Protein AF-G3IBL9-F1 (afdb_monomer)

pLDDT: mean 92.17, std 13.59, range [44.66, 98.62]

InterPro domains:
  IPR002051 Haem oxygenase [PR00088] (9-34)
  IPR002051 Haem oxygenase [PR00088] (44-69)
  IPR002051 Haem oxygenase [PTHR10720] (6-81)
  IPR016053 Haem oxygenase-like [PF01126] (11-81)
  IPR016084 Haem oxygenase-like, multi-helical [G3DSA:1.20.910.10] (4-81)
  IPR016084 Haem oxygenase-like, multi-helical [SSF48613] (11-79)

Sequence (81 aa):
MECPPQPNSMPKDLKEATKDVHIQAENAEFMRNFQNCQVTREGFKLVMASLCHIYKALEEEVEPNKQNPVYSLLYFPEELH

Organism: Cricetulus griseus (NCBI:txid10029)

Structure (mmCIF, N/CA/C/O backbone):
data_AF-G3IBL9-F1
#
_entry.id   AF-G3IBL9-F1
#
loop_
_atom_site.group_PDB
_atom_site.id
_atom_site.type_symbol
_atom_site.label_atom_id
_atom_site.label_alt_id
_atom_site.label_comp_id
_atom_site.label_asym_id
_atom_site.label_entity_id
_atom_site.label_seq_id
_atom_site.pdbx_PDB_ins_code
_atom_site.Cartn_x
_atom_site.Cartn_y
_atom_site.Cartn_z
_atom_site.occupancy
_atom_site.B_iso_or_equiv
_atom_site.auth_seq_id
_atom_site.auth_comp_id
_atom_site.auth_asym_id
_atom_site.auth_atom_id
_atom_site.pdbx_PDB_model_num
ATOM 1 N N . MET A 1 1 ? 21.197 28.138 -8.254 1.00 45.50 1 MET A N 1
ATOM 2 C CA . MET A 1 1 ? 22.218 27.099 -8.488 1.00 45.50 1 MET A CA 1
ATOM 3 C C . MET A 1 1 ? 21.492 25.778 -8.330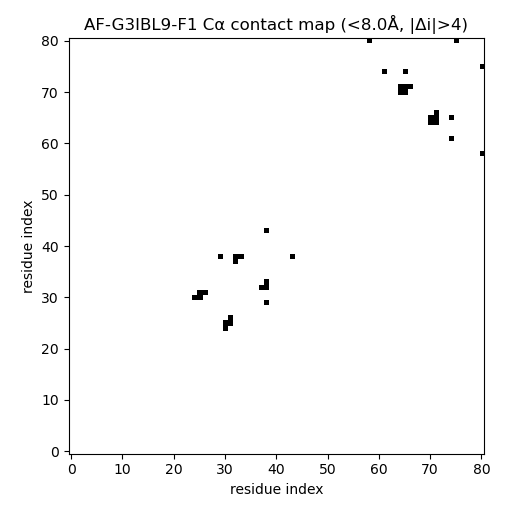 1.00 45.50 1 MET A C 1
ATOM 5 O O . MET A 1 1 ? 21.291 25.344 -7.206 1.00 45.50 1 MET A O 1
ATOM 9 N N . GLU A 1 2 ? 20.932 25.246 -9.417 1.00 45.56 2 GLU A N 1
ATOM 10 C CA . GLU A 1 2 ? 20.265 23.940 -9.378 1.00 45.56 2 GLU A CA 1
ATOM 11 C C . GLU A 1 2 ? 21.341 22.857 -9.290 1.00 45.56 2 GLU A C 1
ATOM 13 O O . GLU A 1 2 ? 22.308 22.866 -10.055 1.00 45.56 2 GLU A O 1
ATOM 18 N N . CYS A 1 3 ? 21.219 21.971 -8.303 1.00 44.66 3 CYS A N 1
ATOM 19 C CA . CYS A 1 3 ? 22.090 20.810 -8.191 1.00 44.66 3 CYS A CA 1
ATOM 20 C C . CYS A 1 3 ? 21.857 19.883 -9.396 1.00 44.66 3 CYS A C 1
ATOM 22 O O . CYS A 1 3 ? 20.703 19.669 -9.769 1.00 44.66 3 CYS A O 1
ATOM 24 N N . PRO A 1 4 ? 22.915 19.306 -9.995 1.00 54.72 4 PRO A N 1
ATOM 25 C CA . PRO A 1 4 ? 22.755 18.361 -11.093 1.00 54.72 4 PRO A CA 1
ATOM 26 C C . PRO A 1 4 ? 21.943 17.139 -10.629 1.00 54.72 4 PRO A C 1
ATOM 28 O O . PRO A 1 4 ? 22.126 16.700 -9.484 1.00 54.72 4 PRO A O 1
ATOM 31 N N . PRO A 1 5 ? 21.068 16.576 -11.488 1.00 52.25 5 PRO A N 1
ATOM 32 C CA . PRO A 1 5 ? 20.244 15.429 -11.133 1.00 52.25 5 PRO A CA 1
ATOM 33 C C . PRO A 1 5 ? 21.142 14.256 -10.734 1.00 52.25 5 PRO A C 1
ATOM 35 O O . PRO A 1 5 ? 21.989 13.795 -11.501 1.00 52.25 5 PRO A O 1
ATOM 38 N N . GLN A 1 6 ? 20.989 13.812 -9.488 1.00 58.25 6 GLN A N 1
ATOM 39 C CA . GLN A 1 6 ? 21.692 12.653 -8.957 1.00 58.25 6 GLN A CA 1
ATOM 40 C C . GLN A 1 6 ? 20.993 11.392 -9.487 1.00 58.25 6 GLN A C 1
ATOM 42 O O . GLN A 1 6 ? 19.780 11.282 -9.321 1.00 58.25 6 GLN A O 1
ATOM 47 N N . PRO A 1 7 ? 21.712 10.409 -10.054 1.00 58.97 7 PRO A N 1
ATOM 48 C CA . PRO A 1 7 ? 21.110 9.255 -10.735 1.00 58.97 7 PRO A CA 1
ATOM 49 C C . PRO A 1 7 ? 20.225 8.348 -9.850 1.00 58.97 7 PRO A C 1
ATOM 51 O O . PRO A 1 7 ? 19.526 7.498 -10.382 1.00 58.97 7 PRO A O 1
ATOM 54 N N . ASN A 1 8 ? 20.191 8.564 -8.525 1.00 59.22 8 ASN A N 1
ATOM 55 C CA . ASN A 1 8 ? 19.391 7.814 -7.545 1.00 59.22 8 ASN A CA 1
ATOM 56 C C . ASN A 1 8 ? 18.488 8.718 -6.670 1.00 59.22 8 ASN A C 1
ATOM 58 O O . ASN A 1 8 ? 18.244 8.405 -5.500 1.00 59.22 8 ASN A O 1
ATOM 62 N N . SER A 1 9 ? 18.022 9.867 -7.173 1.00 80.19 9 SER A N 1
ATOM 63 C CA . SER A 1 9 ? 17.146 10.765 -6.396 1.00 80.19 9 SER A CA 1
ATOM 64 C C . SER A 1 9 ? 15.696 10.282 -6.297 1.00 80.19 9 SER A C 1
ATOM 66 O O . SER A 1 9 ? 15.026 10.627 -5.329 1.00 80.19 9 SER A O 1
ATOM 68 N N . MET A 1 10 ? 15.243 9.413 -7.209 1.00 88.38 10 MET A N 1
ATOM 69 C CA . MET A 1 10 ? 13.841 8.982 -7.340 1.00 88.38 10 MET A CA 1
ATOM 70 C C . MET A 1 10 ? 13.140 8.616 -6.012 1.00 88.38 10 MET A C 1
ATOM 72 O O . MET A 1 10 ? 12.064 9.157 -5.757 1.00 88.38 10 MET A O 1
ATOM 76 N N . PRO A 1 11 ? 13.706 7.783 -5.109 1.00 92.88 11 PRO A N 1
ATOM 77 C CA . PRO A 1 11 ? 13.049 7.491 -3.830 1.00 92.88 11 PRO A CA 1
ATOM 78 C C . PRO A 1 11 ? 12.908 8.715 -2.915 1.00 92.88 11 PRO A C 1
ATOM 80 O O . PRO A 1 11 ? 11.918 8.845 -2.194 1.00 92.88 11 PRO A O 1
ATOM 83 N N . LYS A 1 12 ? 13.898 9.618 -2.925 1.00 94.06 12 LYS A N 1
ATOM 84 C CA . LYS A 1 12 ? 13.857 10.865 -2.146 1.00 94.06 12 LYS A CA 1
ATOM 85 C C . LYS A 1 12 ? 12.826 11.826 -2.729 1.00 94.06 12 LYS A C 1
ATOM 87 O O . LYS A 1 12 ? 12.065 12.411 -1.965 1.00 94.06 12 LYS A O 1
ATOM 92 N N . ASP A 1 13 ? 12.782 11.931 -4.053 1.00 95.94 13 ASP A N 1
ATOM 93 C CA . ASP A 1 13 ? 11.863 12.811 -4.770 1.00 95.94 13 ASP A CA 1
ATOM 94 C C . ASP A 1 13 ? 10.413 12.366 -4.559 1.00 95.94 13 ASP A C 1
ATOM 96 O O . ASP A 1 13 ? 9.566 13.192 -4.233 1.00 95.94 13 ASP A O 1
ATOM 100 N N . LEU A 1 14 ? 10.136 11.057 -4.640 1.00 96.50 14 LEU A N 1
ATOM 101 C CA . LEU A 1 14 ? 8.805 10.516 -4.362 1.00 96.50 14 LEU A CA 1
ATOM 102 C C . LEU A 1 14 ? 8.388 1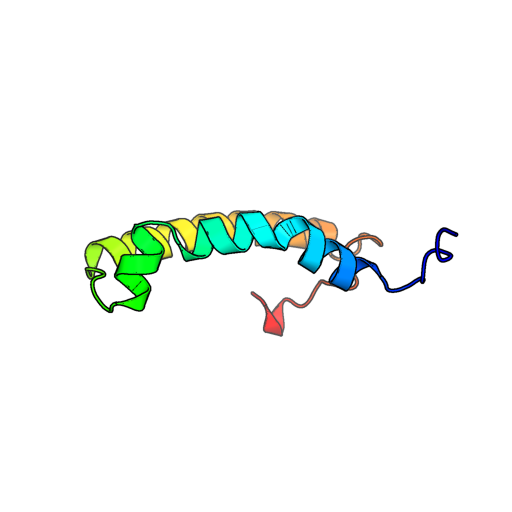0.788 -2.914 1.00 96.50 14 LEU A C 1
ATOM 104 O O . LEU A 1 14 ? 7.288 11.280 -2.680 1.00 96.50 14 LEU A O 1
ATOM 108 N N . LYS A 1 15 ? 9.283 10.533 -1.949 1.00 96.44 15 LYS A N 1
ATOM 109 C CA . LYS A 1 15 ? 9.022 10.794 -0.528 1.00 96.44 15 LYS A CA 1
ATOM 110 C C . LYS A 1 15 ? 8.657 12.256 -0.268 1.00 96.44 15 LYS A C 1
ATOM 112 O O . LYS A 1 15 ? 7.719 12.511 0.483 1.00 96.44 15 LYS A O 1
ATOM 117 N N . GLU A 1 16 ? 9.404 13.195 -0.844 1.00 97.31 16 GLU A N 1
ATOM 118 C CA . GLU A 1 16 ? 9.134 14.622 -0.654 1.00 97.31 16 GLU A CA 1
ATOM 119 C C . GLU A 1 16 ? 7.847 15.040 -1.372 1.00 97.31 16 GLU A C 1
ATOM 121 O O . GLU A 1 16 ? 6.991 15.685 -0.771 1.00 97.31 16 GLU A O 1
ATOM 126 N N . ALA A 1 17 ? 7.654 14.598 -2.618 1.00 97.81 17 ALA A N 1
ATOM 127 C CA . ALA A 1 17 ? 6.483 14.946 -3.418 1.00 97.81 17 ALA A CA 1
ATOM 128 C C . ALA A 1 17 ? 5.163 14.431 -2.818 1.00 97.81 17 ALA A C 1
ATOM 130 O O . ALA A 1 17 ? 4.125 15.071 -2.981 1.00 97.81 17 ALA A O 1
ATOM 131 N N . THR A 1 18 ? 5.179 13.296 -2.109 1.00 97.56 18 THR A N 1
ATOM 132 C CA . THR A 1 18 ? 3.974 12.723 -1.486 1.00 97.56 18 THR A CA 1
ATOM 133 C C . THR A 1 18 ? 3.817 13.073 -0.008 1.00 97.56 18 THR A C 1
ATOM 135 O O . THR A 1 18 ? 2.869 12.605 0.622 1.00 97.56 18 THR A O 1
ATOM 138 N N . LYS A 1 19 ? 4.724 13.862 0.578 1.00 98.31 19 LYS A N 1
ATOM 139 C CA . LYS A 1 19 ? 4.766 14.124 2.025 1.00 98.31 19 LYS A CA 1
ATOM 140 C C . LYS A 1 19 ? 3.460 14.709 2.566 1.00 98.31 19 LYS A C 1
ATOM 142 O O . LYS A 1 19 ? 2.906 14.180 3.526 1.00 98.31 19 LYS A O 1
ATOM 147 N N . ASP A 1 20 ? 2.944 15.759 1.936 1.00 98.38 20 ASP A N 1
ATOM 148 C CA . ASP A 1 20 ? 1.756 16.462 2.434 1.00 98.38 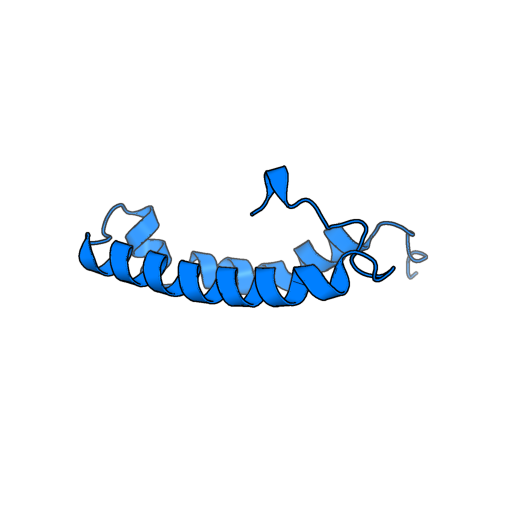20 ASP A CA 1
ATOM 149 C C . ASP A 1 20 ? 0.483 15.620 2.286 1.00 98.38 20 ASP A C 1
ATOM 151 O O . ASP A 1 20 ? -0.346 15.576 3.196 1.00 98.38 20 ASP A O 1
ATOM 155 N N . VAL A 1 21 ? 0.337 14.899 1.168 1.00 98.38 21 VAL A N 1
ATOM 156 C CA . VAL A 1 21 ? -0.807 13.994 0.970 1.00 98.38 21 VAL A CA 1
ATOM 157 C C . VAL A 1 21 ? -0.720 12.768 1.879 1.00 98.38 21 VAL A C 1
ATOM 159 O O . VAL A 1 21 ? -1.747 12.294 2.355 1.00 98.38 21 VAL A O 1
ATOM 162 N N . HIS A 1 22 ? 0.488 12.294 2.198 1.00 98.31 22 HIS A N 1
ATOM 163 C CA . HIS A 1 22 ? 0.688 11.245 3.194 1.00 98.31 22 HIS A CA 1
ATOM 164 C C . HIS A 1 22 ? 0.230 11.705 4.583 1.00 98.31 22 HIS A C 1
ATOM 166 O O . HIS A 1 22 ? -0.535 10.984 5.221 1.00 98.31 22 HIS A O 1
ATOM 172 N N . ILE A 1 23 ? 0.592 12.929 4.999 1.00 98.56 23 ILE A N 1
ATOM 173 C CA . ILE A 1 23 ? 0.116 13.530 6.259 1.00 98.56 23 ILE A CA 1
ATOM 174 C C . ILE A 1 23 ? -1.416 13.628 6.276 1.00 98.56 23 ILE A C 1
ATOM 176 O O . ILE A 1 23 ? -2.059 13.358 7.290 1.00 98.56 23 ILE A O 1
ATOM 180 N N . GLN A 1 24 ? -2.043 13.994 5.160 1.00 98.62 24 GLN A N 1
ATOM 181 C CA . GLN A 1 24 ? -3.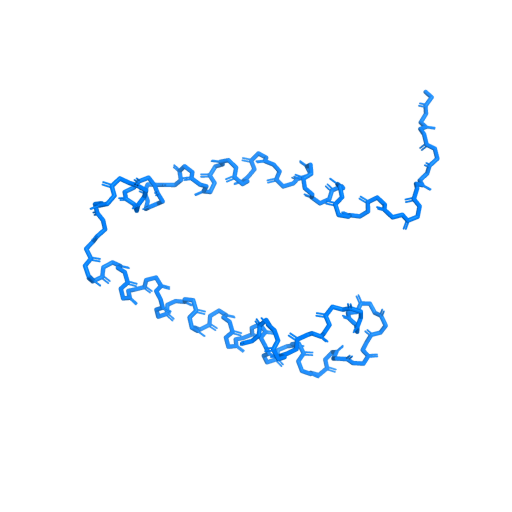507 14.028 5.083 1.00 98.62 24 GLN A CA 1
ATOM 182 C C . GLN A 1 24 ? -4.121 12.625 5.180 1.00 98.62 24 GLN A C 1
ATOM 184 O O . GLN A 1 24 ? -5.114 12.445 5.884 1.00 98.62 24 GLN A O 1
ATOM 189 N N . ALA A 1 25 ? -3.527 11.633 4.514 1.00 98.38 25 ALA A N 1
ATOM 190 C CA . ALA A 1 25 ? -4.008 10.255 4.508 1.00 98.38 25 ALA A CA 1
ATOM 191 C C . ALA A 1 25 ? -3.900 9.590 5.890 1.00 98.38 25 ALA A C 1
ATOM 193 O O . ALA A 1 25 ? -4.870 8.978 6.343 1.00 98.38 25 ALA A O 1
ATOM 194 N N . GLU A 1 26 ? -2.776 9.750 6.598 1.00 97.94 26 GLU A N 1
ATOM 195 C CA . GLU A 1 26 ? -2.614 9.229 7.968 1.00 97.94 26 GLU A CA 1
ATOM 196 C C . GLU A 1 26 ? -3.558 9.919 8.968 1.00 97.94 26 GLU A C 1
ATOM 198 O O . GLU A 1 26 ? -3.955 9.319 9.964 1.00 97.94 26 GLU A O 1
ATOM 203 N N . ASN A 1 27 ? -3.976 11.155 8.670 1.00 98.06 27 ASN A N 1
ATOM 204 C CA . ASN A 1 27 ? -4.953 11.912 9.445 1.00 98.06 27 ASN A CA 1
ATOM 205 C C . ASN A 1 27 ? -6.387 11.781 8.906 1.00 98.06 27 ASN A C 1
ATOM 207 O O . ASN A 1 27 ? -7.267 12.527 9.336 1.00 98.06 27 ASN A O 1
ATOM 211 N N . ALA A 1 28 ? -6.688 10.859 7.991 1.00 98.12 28 ALA A N 1
ATOM 212 C CA . ALA A 1 28 ? -8.077 10.582 7.635 1.00 98.12 28 ALA A CA 1
ATOM 213 C C . ALA A 1 28 ? -8.849 10.077 8.868 1.00 98.12 28 ALA A C 1
ATOM 215 O O . ALA A 1 28 ? -8.277 9.442 9.754 1.00 98.12 28 ALA A O 1
ATOM 216 N N . GLU A 1 29 ? -10.160 10.329 8.940 1.00 98.00 29 GLU A N 1
ATOM 217 C CA . GLU A 1 29 ? -10.977 9.941 10.103 1.00 98.00 29 GLU A CA 1
ATOM 218 C C . GLU A 1 29 ? -10.836 8.454 10.446 1.00 98.00 29 GLU A C 1
ATOM 220 O O . GLU A 1 29 ? -10.589 8.106 11.599 1.00 98.00 29 GLU A O 1
ATOM 225 N N . PHE A 1 30 ? -10.894 7.588 9.431 1.00 97.69 30 PHE A N 1
ATOM 226 C CA . PHE A 1 30 ? -10.684 6.157 9.612 1.00 97.69 30 PHE A CA 1
ATOM 227 C C . PHE A 1 30 ? -9.309 5.843 10.219 1.00 97.69 30 PHE A C 1
ATOM 229 O O . PHE A 1 30 ? -9.234 5.050 11.153 1.00 97.69 30 PHE A O 1
ATOM 236 N N . MET A 1 31 ? -8.235 6.477 9.732 1.00 98.12 31 MET A N 1
ATOM 237 C CA . MET A 1 31 ? -6.873 6.228 10.21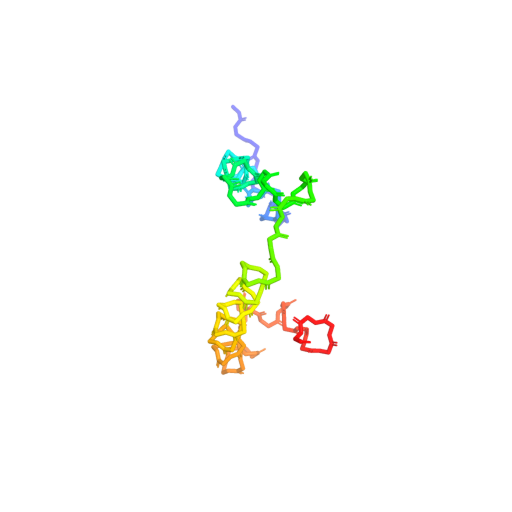7 1.00 98.12 31 MET A CA 1
ATOM 238 C C . MET A 1 31 ? -6.668 6.731 11.645 1.00 98.12 31 MET A C 1
ATOM 240 O O . MET A 1 31 ? -6.089 6.011 12.456 1.00 98.12 31 MET A O 1
ATOM 244 N N . ARG A 1 32 ? -7.231 7.891 12.004 1.00 98.25 32 ARG A N 1
ATOM 245 C CA . ARG A 1 32 ? -7.234 8.366 13.398 1.00 98.25 32 ARG A CA 1
ATOM 246 C C . ARG A 1 32 ? -7.968 7.398 14.323 1.00 98.25 32 ARG A C 1
ATOM 248 O O . ARG A 1 32 ? -7.459 7.056 15.388 1.00 98.25 32 ARG A O 1
ATOM 255 N N . ASN A 1 33 ? -9.142 6.918 13.913 1.00 98.00 33 ASN A N 1
ATOM 256 C CA . ASN A 1 33 ? -9.897 5.935 14.692 1.00 98.00 33 ASN A CA 1
ATOM 257 C C . ASN A 1 33 ? -9.125 4.612 14.804 1.00 98.00 33 ASN A C 1
ATOM 259 O O . ASN A 1 33 ? -9.109 3.994 15.866 1.00 98.00 33 ASN A O 1
ATOM 263 N N . PHE A 1 34 ? -8.440 4.196 13.738 1.00 97.81 34 PHE A N 1
ATOM 264 C CA . PHE A 1 34 ? -7.593 3.007 13.737 1.00 97.81 34 PHE A CA 1
ATOM 265 C C . PHE A 1 34 ? -6.419 3.137 14.723 1.00 97.81 34 PHE A C 1
ATOM 267 O O . PHE A 1 34 ? -6.248 2.269 15.576 1.00 97.81 34 PHE A O 1
ATOM 274 N N . GLN A 1 35 ? -5.663 4.240 14.668 1.00 98.06 35 GLN A N 1
ATOM 275 C CA . GLN A 1 35 ? -4.529 4.528 15.562 1.00 98.06 35 GLN A CA 1
ATOM 276 C C . GLN A 1 35 ? -4.940 4.615 17.039 1.00 98.06 35 GLN A C 1
ATOM 278 O O . GLN A 1 35 ? -4.177 4.219 17.916 1.00 98.06 35 GLN A O 1
ATOM 283 N N . ASN A 1 36 ? -6.162 5.078 17.315 1.00 97.88 36 ASN A N 1
ATOM 284 C CA . ASN A 1 36 ? -6.723 5.159 18.665 1.00 97.88 36 ASN A CA 1
ATOM 285 C C . ASN A 1 36 ? -7.408 3.858 19.133 1.00 97.88 36 ASN A C 1
ATOM 287 O O . ASN A 1 36 ? -8.089 3.869 20.158 1.00 97.88 36 ASN A O 1
ATOM 291 N N . CYS A 1 37 ? -7.261 2.743 18.406 1.00 97.31 37 CYS A N 1
ATOM 292 C CA . CYS A 1 37 ? -7.903 1.454 18.708 1.00 97.31 37 CYS A CA 1
ATOM 293 C C . CYS A 1 37 ? -9.446 1.508 18.743 1.00 97.31 37 CYS A C 1
ATOM 295 O O . CYS A 1 37 ? -10.091 0.744 19.461 1.00 97.31 37 CYS A O 1
ATOM 297 N N . GLN A 1 38 ? -10.050 2.399 17.956 1.00 98.31 38 GLN A N 1
ATOM 298 C CA . GLN A 1 38 ? -11.498 2.628 17.874 1.00 98.31 38 GLN A CA 1
ATOM 299 C C . GLN A 1 38 ? -12.131 2.025 16.607 1.00 98.31 38 GLN A C 1
ATOM 301 O O . GLN A 1 38 ? -13.264 2.355 16.256 1.00 98.31 38 GLN A O 1
ATOM 306 N N . VAL A 1 39 ? -11.426 1.137 15.899 1.00 97.69 39 VAL A N 1
ATOM 307 C CA . VAL A 1 39 ? -11.976 0.450 14.723 1.00 97.69 39 VAL A CA 1
ATOM 308 C C . VAL A 1 39 ? -12.816 -0.758 15.139 1.00 97.69 39 VAL A C 1
ATOM 310 O O . VAL A 1 39 ? -12.412 -1.576 15.965 1.00 97.69 39 VAL A O 1
ATOM 313 N N . THR A 1 40 ? -14.002 -0.900 14.551 1.00 97.88 40 THR A N 1
ATOM 314 C CA . THR A 1 40 ? -14.844 -2.080 14.771 1.00 97.88 40 THR A CA 1
ATOM 315 C C . THR A 1 40 ? -14.367 -3.252 13.918 1.00 97.88 40 THR A C 1
ATOM 317 O O . THR A 1 40 ? -13.722 -3.079 12.882 1.00 97.88 40 THR A O 1
ATOM 320 N N . ARG A 1 41 ? -14.754 -4.476 14.298 1.00 97.94 41 ARG A N 1
ATOM 321 C CA . ARG A 1 41 ? -14.500 -5.670 13.477 1.00 97.94 41 ARG A CA 1
ATOM 322 C C . ARG A 1 41 ? -15.080 -5.537 12.065 1.00 97.94 41 ARG A C 1
ATOM 324 O O . ARG A 1 41 ? -14.465 -6.002 11.113 1.00 97.94 41 ARG A O 1
ATOM 331 N N . GLU A 1 42 ? -16.256 -4.930 11.924 1.00 98.00 42 GLU A N 1
ATOM 332 C CA . GLU A 1 42 ? -16.897 -4.718 10.621 1.00 98.00 42 GLU A CA 1
ATOM 333 C C . GLU A 1 42 ? -16.123 -3.718 9.762 1.00 98.00 42 GLU A C 1
ATOM 335 O O . GLU A 1 42 ? -15.829 -4.022 8.607 1.00 98.00 42 GLU A O 1
ATOM 340 N N . GLY A 1 43 ? -15.713 -2.582 10.339 1.00 97.56 43 GLY A N 1
ATOM 341 C CA . GLY A 1 4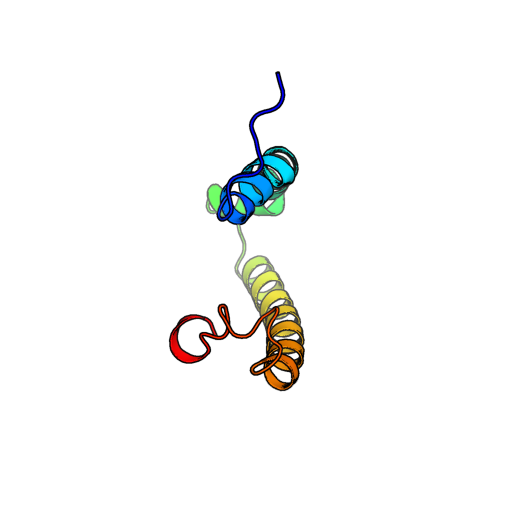3 ? -14.873 -1.602 9.648 1.00 97.56 43 GLY A CA 1
ATOM 342 C C . GLY A 1 43 ? -13.531 -2.197 9.221 1.00 97.56 43 GLY A C 1
ATOM 343 O O . GLY A 1 43 ? -13.087 -1.983 8.094 1.00 97.56 43 GLY A O 1
ATOM 344 N N . PHE A 1 44 ? -12.927 -3.026 10.077 1.00 98.00 44 PHE A N 1
ATOM 345 C CA . PHE A 1 44 ? -11.698 -3.736 9.737 1.00 98.00 44 PHE A CA 1
ATOM 346 C C . PHE A 1 44 ? -11.904 -4.749 8.599 1.00 98.00 44 PHE A C 1
ATOM 348 O O . PHE A 1 44 ? -11.129 -4.787 7.648 1.00 98.00 44 PHE A O 1
ATOM 355 N N . LYS A 1 45 ? -12.984 -5.541 8.634 1.00 98.38 45 LYS A N 1
ATOM 356 C CA . LYS A 1 45 ? -13.321 -6.452 7.527 1.00 98.38 45 LYS A CA 1
ATOM 357 C C . LYS A 1 45 ? -13.508 -5.702 6.210 1.00 98.38 45 LYS A C 1
ATOM 359 O O . LYS A 1 45 ? -13.077 -6.209 5.179 1.00 98.38 45 LYS A O 1
ATOM 364 N N . LEU A 1 46 ? -14.137 -4.528 6.243 1.00 98.44 46 LEU A N 1
ATOM 365 C CA . LEU A 1 46 ? -14.371 -3.726 5.048 1.00 98.44 46 LEU A CA 1
ATOM 366 C C . LEU A 1 46 ? -13.056 -3.238 4.433 1.00 98.44 46 LEU A C 1
ATOM 368 O O . LEU A 1 46 ? -12.857 -3.431 3.238 1.00 98.44 46 LEU A O 1
ATOM 372 N N . VAL A 1 47 ? -12.137 -2.673 5.229 1.00 98.12 47 VAL A N 1
ATOM 373 C CA . VAL A 1 47 ? -10.841 -2.225 4.688 1.00 98.12 47 VAL A CA 1
ATOM 374 C C . VAL A 1 47 ? -10.027 -3.400 4.146 1.00 98.12 47 VAL A C 1
ATOM 376 O O . VAL A 1 47 ? -9.492 -3.298 3.048 1.00 98.12 47 VAL A O 1
ATOM 379 N N . MET A 1 48 ? -10.008 -4.545 4.835 1.00 98.44 48 MET A N 1
ATOM 380 C CA . MET A 1 48 ? -9.276 -5.725 4.363 1.00 98.44 48 MET A CA 1
ATOM 381 C C . MET A 1 48 ? -9.871 -6.310 3.076 1.00 98.44 48 MET A C 1
ATOM 383 O O . MET A 1 48 ? -9.122 -6.698 2.184 1.00 98.44 48 MET A O 1
ATOM 387 N N . ALA A 1 49 ? -11.201 -6.345 2.947 1.00 98.44 49 ALA A N 1
ATOM 388 C CA . ALA A 1 49 ? -11.858 -6.778 1.715 1.00 98.44 49 ALA A CA 1
ATOM 389 C C . ALA A 1 49 ? -11.540 -5.830 0.548 1.00 98.44 49 ALA A C 1
ATOM 391 O O . ALA A 1 49 ? -11.206 -6.287 -0.544 1.00 98.44 49 ALA A O 1
ATOM 392 N N . SER A 1 50 ? -11.574 -4.517 0.790 1.00 98.56 50 SER A N 1
ATOM 393 C CA . SER A 1 50 ? -11.178 -3.518 -0.205 1.00 98.56 50 SER A CA 1
ATOM 394 C C . SER A 1 50 ? -9.715 -3.679 -0.620 1.00 98.56 50 SER A C 1
ATOM 396 O O . SER A 1 50 ? -9.425 -3.687 -1.814 1.00 98.56 50 SER A O 1
ATOM 398 N N . LEU A 1 51 ? -8.799 -3.871 0.337 1.00 98.44 51 LEU A N 1
ATOM 399 C CA . LEU A 1 51 ? -7.383 -4.110 0.049 1.00 98.44 51 LEU A CA 1
ATOM 400 C C . LEU A 1 51 ? -7.180 -5.394 -0.756 1.00 98.44 51 LEU A C 1
ATOM 402 O O . LEU A 1 51 ? -6.438 -5.363 -1.725 1.00 98.44 51 LEU A O 1
ATOM 406 N N . CYS A 1 52 ? -7.886 -6.484 -0.446 1.00 98.19 52 CYS A N 1
ATOM 407 C CA . CYS A 1 52 ? -7.812 -7.719 -1.232 1.00 98.19 52 CYS A CA 1
ATOM 408 C C . CYS A 1 52 ? -8.143 -7.482 -2.717 1.00 98.19 52 CYS A C 1
ATOM 410 O O . CYS A 1 52 ? -7.436 -7.979 -3.590 1.00 98.19 52 CYS A O 1
ATOM 412 N N . HIS A 1 53 ? -9.165 -6.676 -3.021 1.00 98.44 53 HIS A N 1
ATOM 413 C CA . HIS A 1 53 ? -9.485 -6.318 -4.406 1.00 98.44 53 HIS A CA 1
ATOM 414 C C . HIS A 1 53 ? -8.433 -5.408 -5.054 1.00 98.44 53 HIS A C 1
ATOM 416 O O . HIS A 1 53 ? -8.115 -5.599 -6.226 1.00 98.44 53 HIS A O 1
ATOM 422 N N . ILE A 1 54 ? -7.895 -4.440 -4.305 1.00 98.50 54 ILE A N 1
ATOM 423 C CA . ILE A 1 54 ? -6.852 -3.525 -4.794 1.00 98.50 54 ILE A CA 1
ATOM 424 C C . ILE A 1 54 ? -5.567 -4.296 -5.118 1.00 98.50 54 ILE A C 1
ATOM 426 O O . ILE A 1 54 ? -5.030 -4.140 -6.210 1.00 98.50 54 ILE A O 1
ATOM 430 N N . TYR A 1 55 ? -5.103 -5.144 -4.198 1.00 98.06 55 TYR A N 1
ATOM 431 C CA . TYR A 1 55 ? -3.883 -5.935 -4.364 1.00 98.06 55 TYR A CA 1
ATOM 432 C C . TYR A 1 55 ? -4.026 -6.965 -5.473 1.00 98.06 55 TYR A C 1
ATOM 434 O O . TYR A 1 55 ? -3.143 -7.063 -6.314 1.00 98.06 55 TYR A O 1
ATOM 442 N N . LYS A 1 56 ? -5.190 -7.618 -5.580 1.00 97.88 56 LYS A N 1
ATOM 443 C CA . LYS A 1 56 ? -5.476 -8.504 -6.708 1.00 97.88 56 LYS A CA 1
ATOM 444 C C . LYS A 1 56 ? -5.279 -7.798 -8.054 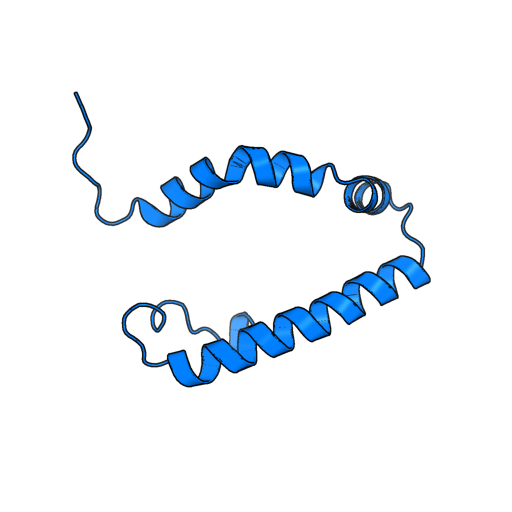1.00 97.88 56 LYS A C 1
ATOM 446 O O . LYS A 1 56 ? -4.585 -8.325 -8.912 1.00 97.88 56 LYS A O 1
ATOM 451 N N . ALA A 1 57 ? -5.860 -6.611 -8.232 1.00 98.25 57 ALA A N 1
ATOM 452 C CA . ALA A 1 57 ? -5.706 -5.859 -9.477 1.00 98.25 57 ALA A CA 1
ATOM 453 C C . ALA A 1 57 ? -4.257 -5.385 -9.696 1.00 98.25 57 ALA A C 1
ATOM 455 O O . ALA A 1 57 ? -3.761 -5.414 -10.818 1.00 98.25 57 ALA A O 1
ATOM 456 N N . LEU A 1 58 ? -3.571 -4.959 -8.631 1.00 97.94 58 LEU A N 1
ATOM 457 C CA . LEU A 1 58 ? -2.174 -4.536 -8.700 1.00 97.94 58 LEU A CA 1
ATOM 458 C C . LEU A 1 58 ? -1.257 -5.687 -9.142 1.00 97.94 58 LEU A C 1
ATOM 460 O O . LEU A 1 58 ? -0.483 -5.521 -10.079 1.00 97.94 58 LEU A O 1
ATOM 464 N N . GLU A 1 59 ? -1.360 -6.847 -8.500 1.00 96.44 59 GLU A N 1
ATOM 465 C CA . GLU A 1 59 ? -0.543 -8.033 -8.787 1.00 96.44 59 GLU A CA 1
ATOM 466 C C . GLU A 1 59 ? -0.844 -8.617 -10.176 1.00 96.44 59 GLU A C 1
ATOM 468 O O . GLU A 1 59 ? 0.075 -9.027 -10.889 1.00 96.44 59 GLU A O 1
ATOM 473 N N . GLU A 1 60 ? -2.113 -8.586 -10.605 1.00 96.75 60 GLU A N 1
ATOM 474 C CA . GLU A 1 60 ? -2.525 -8.973 -11.962 1.00 96.75 60 GLU A CA 1
ATOM 475 C C . GLU A 1 60 ? -1.861 -8.103 -13.046 1.00 96.75 60 GLU A C 1
ATOM 477 O O . GLU A 1 60 ? -1.502 -8.628 -14.099 1.00 96.75 60 GLU A O 1
ATOM 482 N N . GLU A 1 61 ? -1.635 -6.808 -12.791 1.00 97.25 61 GLU A N 1
ATOM 483 C CA . GLU A 1 61 ? -0.922 -5.902 -13.711 1.00 97.25 61 GLU A CA 1
ATOM 484 C C . GLU A 1 61 ? 0.607 -6.018 -13.611 1.00 97.25 61 GLU A C 1
ATOM 486 O O . GLU A 1 61 ? 1.331 -5.789 -14.588 1.00 97.25 61 GLU A O 1
ATOM 491 N N . VAL A 1 62 ? 1.122 -6.405 -12.446 1.00 95.56 62 VAL A N 1
ATOM 492 C CA . VAL A 1 62 ? 2.554 -6.632 -12.225 1.00 95.56 62 VAL A CA 1
ATOM 493 C C . VAL A 1 62 ? 3.057 -7.841 -13.019 1.00 95.56 62 VAL A C 1
ATOM 495 O O . VAL A 1 62 ? 4.104 -7.756 -13.667 1.00 95.56 62 VAL A O 1
ATOM 498 N N . GLU A 1 63 ? 2.306 -8.943 -13.041 1.00 94.38 63 GLU A N 1
ATOM 499 C CA . GLU A 1 63 ? 2.707 -10.183 -13.720 1.00 94.38 63 GLU A CA 1
ATOM 500 C C . GLU A 1 63 ? 3.081 -10.040 -15.209 1.00 94.38 63 GLU A C 1
ATOM 502 O O . GLU A 1 63 ? 4.160 -10.505 -15.596 1.00 94.38 63 GLU A O 1
ATOM 507 N N . PRO A 1 64 ? 2.275 -9.400 -16.078 1.00 96.50 64 PRO A N 1
ATOM 508 C CA . PRO A 1 64 ? 2.662 -9.181 -17.471 1.00 96.50 64 PRO A CA 1
ATOM 509 C C . PRO A 1 64 ? 3.836 -8.197 -17.612 1.00 96.50 64 PRO A C 1
ATOM 511 O O . PRO A 1 64 ? 4.561 -8.250 -18.607 1.00 96.50 64 PRO A O 1
ATOM 514 N N . ASN A 1 65 ? 4.068 -7.331 -16.619 1.00 96.31 65 ASN A N 1
ATOM 515 C CA . ASN A 1 65 ? 5.130 -6.323 -16.626 1.00 96.31 65 ASN A CA 1
ATOM 516 C C . ASN A 1 65 ? 6.434 -6.775 -15.948 1.00 96.31 65 ASN A C 1
ATOM 518 O O . ASN A 1 65 ? 7.401 -6.014 -15.936 1.00 96.31 65 ASN A O 1
ATOM 522 N N . LYS A 1 66 ? 6.527 -8.011 -15.445 1.00 94.69 66 LYS A N 1
ATOM 523 C CA . LYS A 1 66 ? 7.703 -8.489 -14.690 1.00 94.69 66 LYS A CA 1
ATOM 524 C C . LYS A 1 66 ? 9.042 -8.424 -15.434 1.00 94.69 66 LYS A C 1
ATOM 526 O O . LYS A 1 66 ? 10.095 -8.352 -14.812 1.00 94.69 66 LYS A O 1
ATOM 531 N N . GLN A 1 67 ? 9.019 -8.427 -16.768 1.00 95.75 67 GLN A N 1
ATOM 532 C CA . GLN A 1 67 ? 10.213 -8.282 -17.620 1.00 95.75 67 GLN A CA 1
ATOM 533 C C . GLN A 1 67 ? 10.357 -6.878 -18.226 1.00 95.75 67 GLN A C 1
ATOM 535 O O . GLN A 1 67 ? 11.333 -6.610 -18.927 1.00 95.75 67 GLN A O 1
ATOM 540 N N . ASN A 1 68 ? 9.408 -5.972 -17.971 1.00 96.38 68 ASN A N 1
ATOM 541 C CA . ASN A 1 68 ? 9.454 -4.606 -18.475 1.00 96.38 68 ASN A CA 1
ATOM 542 C C . ASN A 1 68 ? 10.625 -3.858 -17.806 1.00 96.38 68 ASN A C 1
ATOM 544 O O . ASN A 1 68 ? 10.639 -3.770 -16.577 1.00 96.38 68 ASN A O 1
ATOM 548 N N . PRO A 1 69 ? 11.586 -3.290 -18.562 1.00 95.25 69 PRO A N 1
ATOM 549 C CA . PRO A 1 69 ? 12.774 -2.646 -17.996 1.00 95.25 69 PRO A CA 1
ATOM 550 C C . PRO A 1 69 ? 12.497 -1.539 -16.971 1.00 95.25 69 PRO A C 1
ATOM 552 O O . PRO A 1 69 ? 13.364 -1.248 -16.152 1.00 95.25 69 PRO A O 1
ATOM 555 N N . VAL A 1 70 ? 11.313 -0.916 -17.003 1.00 94.50 70 VAL A N 1
ATOM 556 C CA . VAL A 1 70 ? 10.939 0.139 -16.042 1.00 94.50 70 VAL A CA 1
ATOM 557 C C . VAL A 1 70 ? 10.437 -0.403 -14.699 1.00 94.50 70 VAL A C 1
ATOM 559 O O . VAL A 1 70 ? 10.409 0.347 -13.728 1.00 94.50 70 VAL A O 1
ATOM 562 N N . TYR A 1 71 ? 10.037 -1.678 -14.636 1.00 94.69 71 TYR A N 1
ATOM 563 C CA . TYR A 1 71 ? 9.446 -2.300 -13.445 1.00 94.69 71 TYR A CA 1
ATOM 564 C C . TYR A 1 71 ? 10.233 -3.513 -12.938 1.00 94.69 71 TYR A C 1
ATOM 566 O O . TYR A 1 71 ? 10.205 -3.789 -11.747 1.00 94.69 71 TYR A O 1
ATOM 574 N N . SER A 1 72 ? 10.971 -4.220 -13.795 1.00 94.94 72 SER A N 1
ATOM 575 C CA . SER A 1 72 ? 11.617 -5.500 -13.462 1.00 94.94 72 SER A CA 1
ATOM 576 C C . SER A 1 72 ? 12.529 -5.453 -12.230 1.00 94.94 72 SER A C 1
ATOM 578 O O . SER A 1 72 ? 12.649 -6.446 -11.523 1.00 94.94 72 SER A O 1
ATOM 580 N N . LEU A 1 73 ? 13.124 -4.294 -11.925 1.00 93.19 73 LEU A N 1
ATOM 581 C CA . LEU A 1 73 ? 13.932 -4.068 -10.719 1.00 93.19 73 LEU A CA 1
ATOM 582 C C . LEU A 1 73 ? 13.123 -4.051 -9.406 1.00 93.19 73 LEU A C 1
ATOM 584 O O . LEU A 1 73 ? 13.721 -4.027 -8.334 1.00 93.19 73 LEU A O 1
ATOM 588 N N . LEU A 1 74 ? 11.792 -4.015 -9.488 1.00 93.88 74 LEU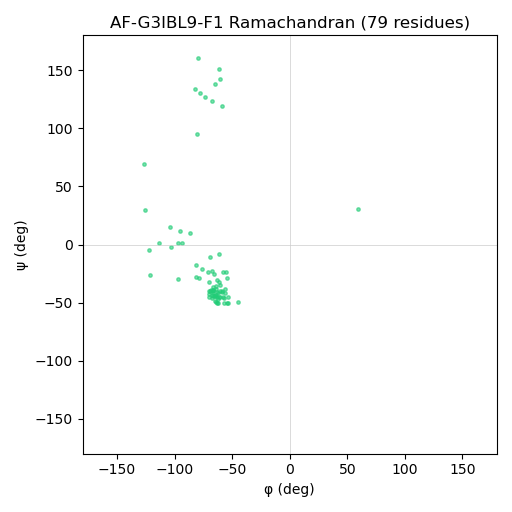 A N 1
ATOM 589 C CA . LEU A 1 74 ? 10.840 -3.969 -8.374 1.00 93.88 74 LEU A CA 1
ATOM 590 C C . LEU A 1 74 ? 9.986 -5.246 -8.267 1.00 93.88 74 LEU A C 1
ATOM 592 O O . LEU A 1 74 ? 9.120 -5.318 -7.400 1.00 93.88 74 LEU A O 1
ATOM 596 N N . TYR A 1 75 ? 10.206 -6.242 -9.133 1.00 96.19 75 TYR A N 1
ATOM 597 C CA . TYR A 1 75 ? 9.445 -7.491 -9.121 1.00 96.19 75 TYR A CA 1
ATOM 598 C C . TYR A 1 75 ? 9.980 -8.452 -8.045 1.00 96.19 75 TYR A C 1
ATOM 600 O O . TYR A 1 75 ? 10.931 -9.196 -8.285 1.00 96.19 75 TYR A O 1
ATOM 608 N N . PHE A 1 76 ? 9.353 -8.421 -6.865 1.00 96.12 76 PHE A N 1
ATOM 609 C CA . PHE A 1 76 ? 9.692 -9.227 -5.681 1.00 96.12 76 PHE A CA 1
ATOM 610 C C . PHE A 1 76 ? 8.460 -9.997 -5.164 1.00 96.12 76 PHE A C 1
ATOM 612 O O . PHE A 1 76 ? 7.904 -9.647 -4.120 1.00 96.12 76 PHE A O 1
ATOM 619 N N . PRO A 1 77 ? 7.966 -11.001 -5.911 1.00 94.12 77 PRO A N 1
ATOM 620 C CA . PRO A 1 77 ? 6.699 -11.659 -5.595 1.00 94.12 77 PRO A CA 1
ATOM 621 C C . PRO A 1 77 ? 6.751 -12.544 -4.342 1.00 94.12 77 PRO A C 1
ATOM 623 O O . PRO A 1 77 ? 5.714 -12.796 -3.748 1.00 94.12 77 PRO A O 1
ATOM 626 N N . GLU A 1 78 ? 7.921 -13.038 -3.926 1.00 95.06 78 GLU A N 1
ATOM 627 C CA . GLU A 1 78 ? 8.03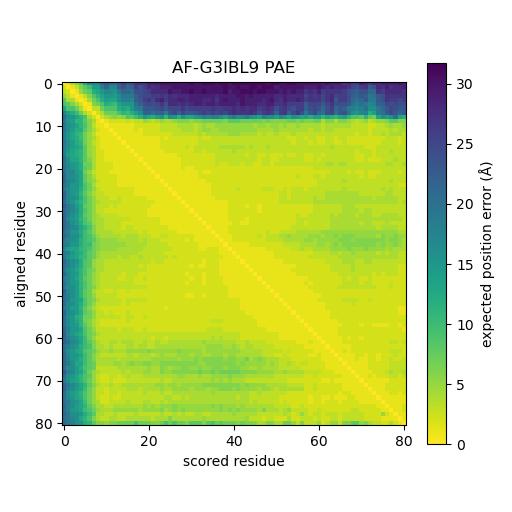1 -13.875 -2.719 1.00 95.06 78 GLU A CA 1
ATOM 628 C C . GLU A 1 78 ? 8.000 -13.035 -1.434 1.00 95.06 78 GLU A C 1
ATOM 630 O O . GLU A 1 78 ? 7.570 -13.513 -0.383 1.00 95.06 78 GLU A O 1
ATOM 635 N N . GLU A 1 79 ? 8.458 -11.785 -1.513 1.00 96.19 79 GLU A N 1
ATOM 636 C CA . GLU A 1 79 ? 8.559 -10.877 -0.376 1.00 96.19 79 GLU A CA 1
ATOM 637 C C . GLU A 1 79 ? 7.370 -9.918 -0.244 1.00 96.19 79 GLU A C 1
ATOM 639 O O . GLU A 1 79 ? 7.089 -9.469 0.870 1.00 96.19 79 GLU A O 1
ATOM 644 N N . LEU A 1 80 ? 6.722 -9.552 -1.359 1.00 93.56 80 LEU A N 1
ATOM 645 C CA . LEU A 1 80 ? 5.752 -8.449 -1.409 1.00 93.56 80 LEU A CA 1
ATOM 646 C C . LEU A 1 80 ? 4.341 -8.823 -1.898 1.00 93.56 80 LEU A C 1
ATOM 648 O O . LEU A 1 80 ? 3.485 -7.935 -1.864 1.00 93.56 80 LEU A O 1
ATOM 652 N N . HIS A 1 81 ? 4.089 -10.064 -2.338 1.00 86.19 81 HIS A N 1
ATOM 653 C CA . HIS A 1 81 ? 2.735 -10.557 -2.659 1.00 86.19 81 HIS A CA 1
ATOM 654 C C . HIS A 1 81 ? 2.145 -11.379 -1.497 1.00 86.19 81 HIS A C 1
ATOM 656 O O . HIS A 1 81 ? 2.924 -11.992 -0.731 1.00 86.19 81 HIS A O 1
#

Foldseek 3Di:
DDDPDDPPCVVVCVCVVCVVVVVVVCPDPLNVCVVVVNDDPVNVVVVVVVVVVVVVVVVVVCVVCCVPPVCVVPPDVVVPD

Solvent-accessible surface area (backbone atoms only — not comparable to full-atom values): 4972 Å² total; per-residue (Å²): 136,84,77,78,88,58,98,78,42,63,71,58,51,50,52,60,76,42,43,68,61,48,56,51,55,60,61,31,71,69,42,46,32,46,77,69,72,63,60,47,74,66,60,49,50,50,54,52,53,53,47,53,55,51,49,51,55,50,54,62,58,44,62,84,36,45,78,37,86,93,46,33,93,71,66,49,65,88,82,74,103

Secondary structure (DSSP, 8-state):
-PPPPPTT-HHHHHHHHTHHHHHHHHTSHHHHHHHTT---HHHHHHHHHHHHHHHHHHHHHHHHHTT-TTTGGG--HHHH-

Mean predicted aligned error: 5.66 Å

Nearest PDB structures (foldseek):
  6j79-assembly2_B  TM=1.002E+00  e=2.856E-06  Rattus norvegicus

Radius of gyration: 17.6 Å; Cα contacts (8 Å, |Δi|>4): 18; chains: 1; bounding box: 40×41×37 Å